Protein AF-D4V7J2-F1 (afdb_monomer_lite)

Radius of gyration: 10.86 Å; chains: 1; bounding box: 17×26×24 Å

pLDDT: mean 79.37, std 6.73, range [60.78, 89.69]

Structure (mmCIF, N/CA/C/O backbone):
data_AF-D4V7J2-F1
#
_entry.id   AF-D4V7J2-F1
#
loop_
_atom_site.group_PDB
_atom_site.id
_atom_site.type_symbol
_atom_site.label_atom_id
_atom_site.label_alt_id
_atom_site.label_comp_id
_atom_site.label_asym_id
_atom_site.label_entity_id
_atom_site.label_seq_id
_atom_site.pdbx_PDB_ins_code
_atom_site.Cartn_x
_atom_site.Cartn_y
_atom_site.Cartn_z
_atom_site.occupancy
_atom_site.B_iso_or_equiv
_atom_site.auth_seq_id
_atom_site.auth_comp_id
_atom_site.auth_asym_id
_atom_site.auth_atom_id
_atom_site.pdbx_PDB_model_num
ATOM 1 N N . MET A 1 1 ? -7.369 -8.506 -15.311 1.00 61.16 1 MET A N 1
ATOM 2 C CA . MET A 1 1 ? -7.883 -8.467 -13.920 1.00 61.16 1 MET A CA 1
ATOM 3 C C . MET A 1 1 ? -7.290 -7.253 -13.231 1.00 61.16 1 MET A C 1
ATOM 5 O O . MET A 1 1 ? -6.130 -6.955 -13.492 1.00 61.16 1 MET A O 1
ATOM 9 N N . LYS A 1 2 ? -8.060 -6.528 -12.413 1.00 67.50 2 LYS A N 1
ATOM 10 C CA . LYS A 1 2 ? -7.516 -5.371 -11.688 1.00 67.50 2 LYS A CA 1
ATOM 11 C C . LYS A 1 2 ? -6.556 -5.871 -10.593 1.00 67.50 2 LYS A C 1
ATOM 13 O O . LYS A 1 2 ? -6.937 -6.806 -9.887 1.00 67.50 2 LYS A O 1
ATOM 18 N N . PRO A 1 3 ? -5.362 -5.274 -10.417 1.00 66.06 3 PRO A N 1
ATOM 19 C CA . PRO A 1 3 ? -4.377 -5.719 -9.424 1.00 66.06 3 PRO A CA 1
ATOM 20 C C . PRO A 1 3 ? -4.956 -5.852 -8.009 1.00 66.06 3 PRO A C 1
ATOM 22 O O . PRO A 1 3 ? -4.722 -6.854 -7.344 1.00 66.06 3 PRO A O 1
ATOM 25 N N . GLY A 1 4 ? -5.823 -4.921 -7.594 1.00 66.88 4 GLY A N 1
ATOM 26 C CA . GLY A 1 4 ? -6.479 -4.966 -6.281 1.00 66.88 4 GLY A CA 1
ATOM 27 C C . GLY A 1 4 ? -7.404 -6.171 -6.049 1.00 66.88 4 GLY A C 1
ATOM 28 O O . GLY A 1 4 ? -7.603 -6.569 -4.908 1.00 66.88 4 G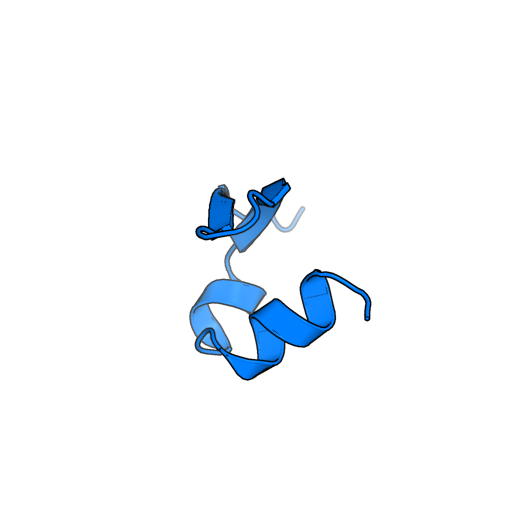LY A O 1
ATOM 29 N N . GLN A 1 5 ? -7.947 -6.789 -7.105 1.00 75.25 5 GLN A N 1
ATOM 30 C CA . GLN A 1 5 ? -8.763 -8.006 -6.973 1.00 75.25 5 GLN A CA 1
ATOM 31 C C . GLN A 1 5 ? -7.900 -9.257 -6.829 1.00 75.25 5 GLN A C 1
ATOM 33 O O . GLN A 1 5 ? -8.267 -10.162 -6.089 1.00 75.25 5 GLN A O 1
ATOM 38 N N . LEU A 1 6 ? -6.758 -9.301 -7.524 1.00 78.06 6 LEU A N 1
ATOM 39 C CA . LEU A 1 6 ? -5.789 -10.375 -7.342 1.00 78.06 6 LEU A CA 1
ATOM 40 C C . LEU A 1 6 ? -5.233 -10.313 -5.921 1.00 78.06 6 LEU A C 1
ATOM 42 O O . LEU A 1 6 ? -5.276 -11.311 -5.227 1.00 78.06 6 LEU A O 1
ATOM 46 N N . LEU A 1 7 ? -4.828 -9.131 -5.453 1.00 75.44 7 LEU A N 1
ATOM 47 C CA . LEU A 1 7 ? -4.302 -8.952 -4.099 1.00 75.44 7 LEU A CA 1
ATOM 48 C C . LEU A 1 7 ? -5.302 -9.378 -3.018 1.00 75.44 7 LEU A C 1
ATOM 50 O O . LEU A 1 7 ? -4.909 -10.101 -2.116 1.00 75.44 7 LEU A O 1
ATOM 54 N N . ARG A 1 8 ? -6.596 -9.061 -3.167 1.00 75.94 8 ARG A N 1
ATOM 55 C CA . ARG A 1 8 ? -7.667 -9.596 -2.297 1.00 75.94 8 ARG A CA 1
ATOM 56 C C . ARG A 1 8 ? -7.818 -11.111 -2.314 1.00 75.94 8 ARG A C 1
ATOM 58 O O . ARG A 1 8 ? -8.318 -11.670 -1.352 1.00 75.94 8 ARG A O 1
ATOM 65 N N . ALA A 1 9 ? -7.406 -11.776 -3.386 1.00 80.38 9 ALA A N 1
ATOM 66 C CA . ALA A 1 9 ? -7.479 -13.228 -3.483 1.00 80.38 9 ALA A CA 1
ATOM 67 C C . ALA A 1 9 ? -6.264 -13.945 -2.862 1.00 80.38 9 ALA A C 1
ATOM 69 O O . ALA A 1 9 ? -6.367 -15.128 -2.556 1.00 80.38 9 ALA A O 1
ATOM 70 N N . ILE A 1 10 ? -5.122 -13.260 -2.706 1.00 80.62 10 ILE A N 1
ATOM 71 C CA . ILE A 1 10 ? -3.859 -13.845 -2.205 1.00 80.62 10 ILE A CA 1
ATOM 72 C C . ILE A 1 10 ? -3.366 -13.259 -0.874 1.00 80.62 10 ILE A C 1
ATOM 74 O O . ILE A 1 10 ? -2.561 -13.909 -0.211 1.00 80.62 10 ILE A O 1
ATOM 78 N N . LEU A 1 11 ? -3.818 -12.070 -0.464 1.00 81.19 11 LEU A N 1
ATOM 79 C CA . LEU A 1 11 ? -3.464 -11.452 0.818 1.00 81.19 11 LEU A CA 1
ATOM 80 C C . LEU A 1 11 ? -4.614 -11.561 1.835 1.00 81.19 11 LEU A C 1
ATOM 82 O O . LEU A 1 11 ? -5.777 -11.479 1.445 1.00 81.19 11 LEU A O 1
ATOM 86 N N . PRO A 1 12 ? -4.302 -11.682 3.140 1.00 82.50 12 PRO A N 1
ATOM 87 C CA . PRO A 1 12 ? -5.286 -11.577 4.214 1.00 82.50 12 PRO A CA 1
ATOM 88 C C . PRO A 1 12 ? -6.009 -10.226 4.208 1.00 82.50 12 PRO A C 1
ATOM 90 O O . PRO A 1 12 ? -5.368 -9.182 4.064 1.00 82.50 12 PRO A O 1
ATOM 93 N N . ASP A 1 13 ? -7.315 -10.239 4.483 1.00 80.44 13 ASP A N 1
ATOM 94 C CA . ASP A 1 13 ? -8.156 -9.032 4.507 1.00 80.44 13 ASP A CA 1
ATOM 95 C C . ASP A 1 13 ? -7.612 -7.940 5.448 1.00 80.44 13 ASP A C 1
ATOM 97 O O . ASP A 1 13 ? -7.590 -6.765 5.093 1.00 80.44 13 ASP A O 1
ATOM 101 N N . VAL A 1 14 ? -7.039 -8.331 6.594 1.00 75.31 14 VAL A N 1
ATOM 102 C CA . VAL A 1 14 ? -6.445 -7.412 7.589 1.00 75.31 14 VAL A CA 1
ATOM 103 C C . VAL A 1 14 ? -5.319 -6.547 7.006 1.00 75.31 14 VAL A C 1
ATOM 105 O O . VAL A 1 14 ? -5.168 -5.387 7.385 1.00 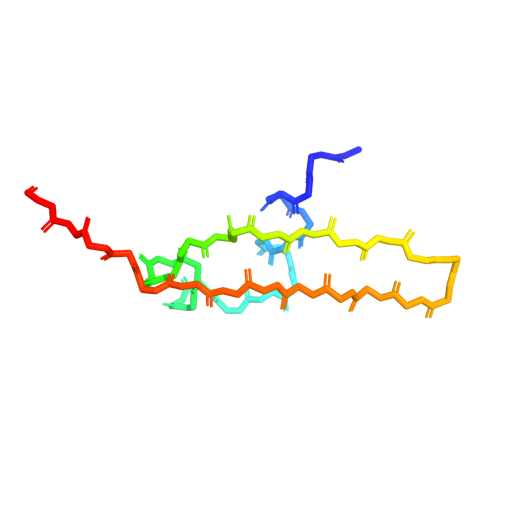75.31 14 VAL A O 1
ATOM 108 N N . LEU A 1 15 ? -4.517 -7.081 6.079 1.00 80.62 15 LEU A N 1
ATOM 109 C CA . LEU A 1 15 ? -3.454 -6.305 5.429 1.00 80.62 15 LEU A CA 1
ATOM 110 C C . LEU A 1 15 ? -4.018 -5.357 4.367 1.00 80.62 15 LEU A C 1
ATOM 112 O O . LEU A 1 15 ? -3.472 -4.283 4.148 1.00 80.62 15 LEU A O 1
ATOM 116 N N . ILE A 1 16 ? -5.120 -5.725 3.723 1.00 80.19 16 ILE A N 1
ATOM 117 C CA . ILE A 1 16 ? -5.749 -4.909 2.678 1.00 80.19 16 ILE A CA 1
ATOM 118 C C . ILE A 1 16 ? -6.535 -3.745 3.283 1.00 80.19 16 ILE A C 1
ATOM 120 O O . ILE A 1 16 ? -6.624 -2.678 2.675 1.00 80.19 16 ILE A O 1
ATOM 124 N N . ASP A 1 17 ? -7.088 -3.935 4.477 1.00 81.88 17 ASP A N 1
ATOM 125 C CA . ASP A 1 17 ? -7.853 -2.900 5.165 1.00 81.88 17 ASP A CA 1
ATOM 126 C C . ASP A 1 17 ? -6.951 -1.850 5.831 1.00 81.88 17 ASP A C 1
ATOM 128 O O . ASP A 1 17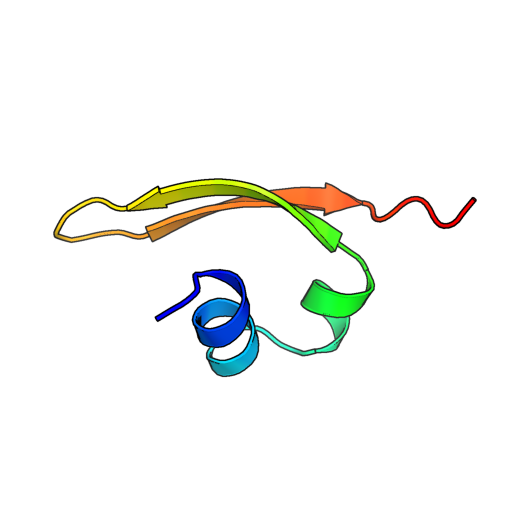 ? -7.303 -0.666 5.844 1.00 81.88 17 ASP A O 1
ATOM 132 N N . ASN A 1 18 ? -5.769 -2.258 6.309 1.00 85.38 18 ASN A N 1
ATOM 133 C CA . ASN A 1 18 ? -4.823 -1.384 7.009 1.00 85.38 18 ASN A CA 1
ATOM 134 C C . ASN A 1 18 ? -3.807 -0.684 6.091 1.00 85.38 18 ASN A C 1
ATOM 136 O O . ASN A 1 18 ? -3.223 0.323 6.494 1.00 85.38 18 ASN A O 1
ATOM 140 N N . PHE A 1 19 ? -3.586 -1.181 4.869 1.00 86.12 19 PHE A N 1
ATOM 141 C CA . PHE A 1 19 ? -2.557 -0.660 3.967 1.00 86.12 19 PHE A CA 1
ATOM 142 C C . PHE A 1 19 ? -3.111 -0.272 2.594 1.00 86.12 19 PHE A C 1
ATOM 144 O O . PHE A 1 19 ? -3.981 -0.928 2.024 1.00 86.12 19 PHE A O 1
ATOM 151 N N . ASN A 1 20 ? -2.552 0.794 2.029 1.00 84.00 20 ASN A N 1
ATOM 152 C CA . ASN A 1 20 ? -2.748 1.186 0.644 1.00 84.00 20 ASN A CA 1
ATOM 153 C C . ASN A 1 20 ? -1.596 0.662 -0.217 1.00 84.00 20 ASN A C 1
ATOM 155 O O . ASN A 1 20 ? -0.430 0.702 0.171 1.00 84.00 20 ASN A O 1
ATOM 159 N N . ILE A 1 21 ? -1.924 0.219 -1.427 1.00 82.31 21 ILE A N 1
ATOM 160 C CA . ILE A 1 21 ? -0.923 -0.156 -2.427 1.00 82.31 21 ILE A CA 1
ATOM 161 C C . ILE A 1 21 ? -0.403 1.125 -3.070 1.00 82.31 21 ILE A C 1
ATOM 163 O O . ILE A 1 21 ? -1.175 1.854 -3.694 1.00 82.31 21 ILE A O 1
ATOM 167 N N . VAL A 1 22 ? 0.895 1.384 -2.933 1.00 84.69 22 VAL A N 1
ATOM 168 C CA . VAL A 1 22 ? 1.533 2.596 -3.468 1.00 84.69 22 VAL A CA 1
ATOM 169 C C . VAL A 1 22 ? 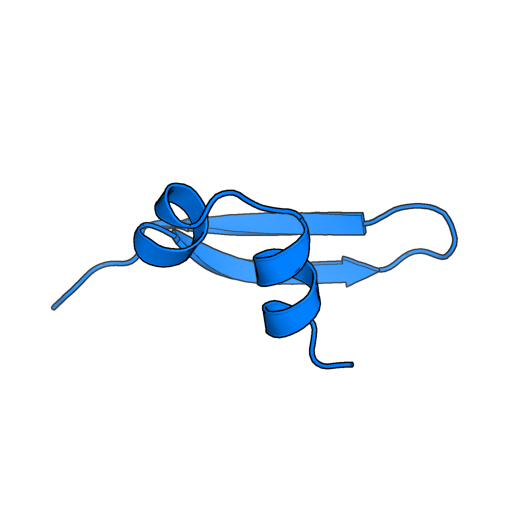2.126 2.345 -4.846 1.00 84.69 22 VAL A C 1
ATOM 171 O O . VAL A 1 22 ? 2.017 3.199 -5.718 1.00 84.69 22 VAL A O 1
ATOM 174 N N . ASN A 1 23 ? 2.715 1.167 -5.063 1.00 83.44 23 ASN A N 1
ATOM 175 C CA . ASN A 1 23 ? 3.275 0.767 -6.350 1.00 83.44 23 ASN A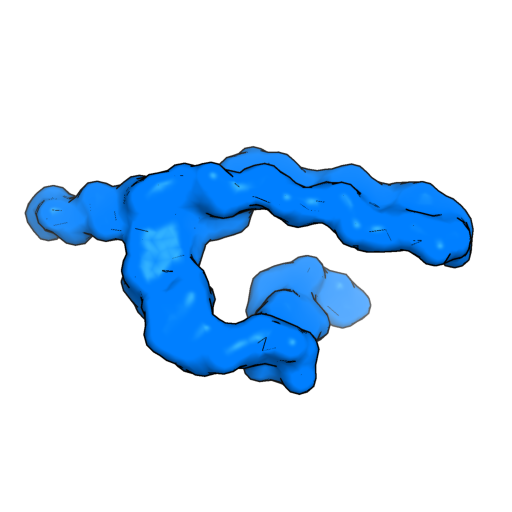 CA 1
ATOM 176 C C . ASN A 1 23 ? 3.139 -0.741 -6.563 1.00 83.44 23 ASN A C 1
ATOM 178 O O . ASN A 1 23 ? 3.193 -1.533 -5.619 1.00 83.44 23 ASN A O 1
ATOM 182 N N . PHE A 1 24 ? 2.981 -1.118 -7.828 1.00 80.31 24 PHE A N 1
ATOM 183 C CA . PHE A 1 24 ? 2.887 -2.498 -8.278 1.00 80.31 24 PHE A CA 1
ATOM 184 C C . PHE A 1 24 ? 3.689 -2.638 -9.564 1.00 80.31 24 PHE A C 1
ATOM 186 O O . PHE A 1 24 ? 3.335 -2.010 -10.565 1.00 80.31 24 PHE A O 1
ATOM 193 N N . ASP A 1 25 ? 4.728 -3.467 -9.532 1.00 82.69 25 ASP A N 1
ATOM 194 C CA . ASP A 1 25 ? 5.457 -3.848 -10.734 1.00 82.69 25 ASP A CA 1
ATOM 195 C C . ASP A 1 25 ? 5.316 -5.349 -10.976 1.00 82.69 25 ASP A C 1
ATOM 197 O O . ASP A 1 25 ? 5.388 -6.179 -10.062 1.00 82.69 25 ASP A O 1
ATOM 201 N N . LYS A 1 26 ? 5.051 -5.691 -12.235 1.00 79.06 26 LYS A N 1
ATOM 202 C CA . LYS A 1 26 ? 4.823 -7.069 -12.650 1.00 79.06 26 LYS A CA 1
ATOM 203 C C . LYS A 1 26 ? 5.872 -7.452 -13.674 1.00 79.06 26 LYS A C 1
ATOM 205 O O . LYS A 1 26 ? 5.788 -7.053 -14.834 1.00 79.06 26 LYS A O 1
ATOM 210 N N . SER A 1 27 ? 6.785 -8.317 -13.252 1.00 79.94 27 SER A N 1
ATOM 211 C CA . SER A 1 27 ? 7.668 -9.037 -14.163 1.00 79.94 27 SER A CA 1
ATOM 212 C C . SER A 1 27 ? 7.023 -10.358 -14.601 1.00 79.94 27 SER A C 1
ATOM 214 O O . SER A 1 27 ? 6.004 -10.788 -14.052 1.00 79.94 27 SER A O 1
ATOM 216 N N . ALA A 1 28 ? 7.593 -11.001 -15.622 1.00 78.62 28 ALA A N 1
ATOM 217 C CA . ALA A 1 28 ? 7.083 -12.272 -16.140 1.00 78.62 28 ALA A CA 1
ATOM 218 C C . ALA A 1 28 ? 7.088 -13.391 -15.078 1.00 78.62 28 ALA A C 1
ATOM 220 O O . ALA A 1 28 ? 6.192 -14.234 -15.085 1.00 78.62 28 ALA A O 1
ATOM 221 N N . ASP A 1 29 ? 8.028 -13.326 -14.127 1.00 82.50 29 ASP A N 1
ATOM 222 C CA . ASP A 1 29 ? 8.292 -14.398 -13.162 1.00 82.50 29 ASP A CA 1
ATOM 223 C C . ASP A 1 29 ? 8.016 -13.991 -11.704 1.00 82.50 29 ASP A C 1
ATOM 225 O O . ASP A 1 29 ? 8.054 -14.827 -10.799 1.00 82.50 29 ASP A O 1
ATOM 229 N N . ARG A 1 30 ? 7.756 -12.702 -11.447 1.00 77.12 30 ARG A N 1
ATOM 230 C CA . ARG A 1 30 ? 7.684 -12.141 -10.091 1.00 77.12 30 ARG A CA 1
ATOM 231 C C . ARG A 1 30 ? 6.734 -10.956 -9.969 1.00 77.12 30 ARG A C 1
ATOM 233 O O . ARG A 1 30 ? 6.587 -10.150 -10.888 1.00 77.12 30 ARG A O 1
ATOM 240 N N . PHE A 1 31 ? 6.145 -10.844 -8.783 1.00 78.62 31 PHE A N 1
ATOM 241 C CA . PHE A 1 31 ? 5.285 -9.741 -8.376 1.00 78.62 31 PHE A CA 1
ATOM 242 C C . PHE A 1 31 ? 5.942 -8.986 -7.226 1.00 78.62 31 PHE A C 1
ATOM 244 O O . PHE A 1 31 ? 6.130 -9.567 -6.156 1.00 78.62 31 PHE A O 1
ATOM 251 N N . ASP A 1 32 ? 6.232 -7.704 -7.438 1.00 84.69 32 ASP A N 1
ATOM 252 C CA . ASP A 1 32 ? 6.764 -6.812 -6.410 1.00 84.69 32 ASP A CA 1
ATOM 253 C C . ASP A 1 32 ? 5.702 -5.756 -6.065 1.00 84.69 32 ASP A C 1
ATOM 255 O O . ASP A 1 32 ? 5.149 -5.076 -6.937 1.00 84.69 32 ASP A O 1
ATOM 259 N N . ILE A 1 33 ? 5.352 -5.664 -4.779 1.00 82.50 33 ILE A N 1
ATOM 260 C CA . ILE A 1 33 ? 4.258 -4.821 -4.278 1.00 82.50 33 ILE A CA 1
ATOM 261 C C . ILE A 1 33 ? 4.773 -3.977 -3.116 1.00 82.50 33 ILE A C 1
ATOM 263 O O . ILE A 1 33 ? 5.331 -4.510 -2.157 1.00 82.50 33 ILE A O 1
ATOM 267 N N . TYR A 1 34 ? 4.520 -2.671 -3.180 1.00 86.00 34 TYR A N 1
ATOM 268 C CA . TYR A 1 34 ? 4.870 -1.721 -2.126 1.00 86.00 34 TYR A CA 1
ATOM 269 C C . TYR A 1 34 ? 3.606 -1.228 -1.420 1.00 86.00 34 TYR A C 1
ATOM 271 O O . TYR A 1 34 ? 2.656 -0.781 -2.073 1.00 86.00 34 TYR A O 1
ATOM 279 N N . LEU A 1 35 ? 3.608 -1.309 -0.088 1.00 86.50 35 LEU A N 1
ATOM 280 C CA . LEU A 1 35 ? 2.489 -0.947 0.781 1.00 86.50 35 LEU A CA 1
ATOM 281 C C . LEU A 1 35 ? 2.862 0.236 1.679 1.00 86.50 35 LEU A C 1
ATOM 283 O O . LEU A 1 35 ? 3.997 0.319 2.143 1.00 86.50 35 LEU A O 1
ATOM 287 N N . ASP A 1 36 ? 1.892 1.105 1.943 1.00 89.69 36 ASP A N 1
ATOM 288 C CA . ASP A 1 36 ? 1.988 2.193 2.922 1.00 89.69 36 ASP A CA 1
ATOM 289 C C . ASP A 1 36 ? 0.731 2.217 3.796 1.00 89.69 36 ASP A C 1
ATOM 291 O O . ASP A 1 36 ? -0.331 1.737 3.387 1.00 89.69 36 ASP A O 1
ATOM 295 N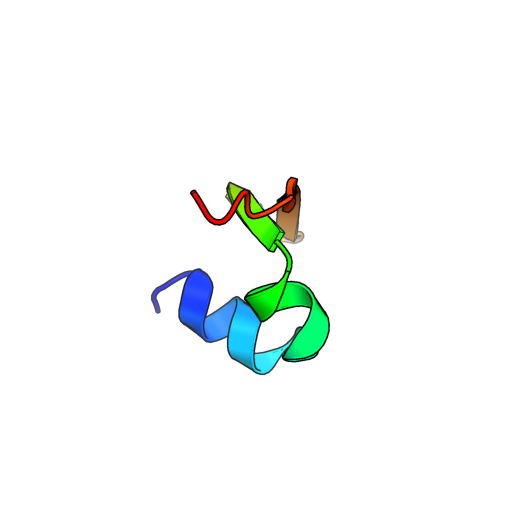 N . GLU A 1 37 ? 0.843 2.727 5.017 1.00 88.19 37 GLU A N 1
ATOM 296 C CA . GLU A 1 37 ? -0.267 2.731 5.965 1.00 88.19 37 GLU A CA 1
ATOM 297 C C . GLU A 1 37 ? -1.433 3.561 5.437 1.00 88.19 37 GLU A C 1
ATOM 299 O O . GLU A 1 37 ? -1.298 4.693 4.953 1.00 88.19 37 GLU A O 1
ATOM 304 N N . LYS A 1 38 ? -2.634 3.004 5.566 1.00 87.12 38 LYS A N 1
ATOM 305 C CA . LYS A 1 38 ? -3.841 3.733 5.231 1.00 87.12 38 LYS A CA 1
ATOM 306 C C . LYS A 1 38 ? -4.146 4.723 6.345 1.00 87.12 38 LYS A C 1
ATOM 308 O O . LYS A 1 38 ? -4.731 4.380 7.367 1.00 87.12 38 LYS A O 1
ATOM 313 N N . LYS A 1 39 ? -3.776 5.985 6.131 1.00 82.12 39 LYS A N 1
ATOM 314 C CA . LYS A 1 39 ? -4.226 7.078 6.996 1.00 82.12 39 LYS A CA 1
ATOM 315 C C . LYS A 1 39 ? -5.708 7.338 6.743 1.00 82.12 39 LYS A C 1
ATOM 317 O O . LYS A 1 39 ? -6.083 7.883 5.707 1.00 82.12 39 LYS A O 1
ATOM 322 N N . PHE A 1 40 ? -6.544 6.918 7.684 1.00 72.44 40 PHE A N 1
ATOM 323 C CA . PHE A 1 40 ? -7.937 7.339 7.750 1.00 72.44 40 PHE A CA 1
ATOM 324 C C . PHE A 1 40 ? -7.953 8.763 8.321 1.00 72.44 40 PHE A C 1
ATOM 326 O O . PHE A 1 40 ? -7.577 8.962 9.475 1.00 72.44 40 PHE A O 1
ATOM 333 N N . SER A 1 41 ? -8.273 9.747 7.476 1.00 60.78 41 SER A N 1
ATOM 334 C CA . SER A 1 41 ? -8.526 11.129 7.902 1.00 60.78 41 SER A CA 1
ATOM 335 C C . SER A 1 41 ? -9.960 11.302 8.378 1.00 60.78 41 SER A C 1
ATOM 337 O O . SER A 1 41 ? -10.833 10.538 7.910 1.00 60.78 41 SER A O 1
#

Secondary structure (DSSP, 8-state):
--HHHHHHHHS-HHHHHHEEEEEEEE-SS-EEEEEEE----

Organism: NCBI:txid702446

Foldseek 3Di:
DPPLVVCVVPPDPVQVVQWDWPDWDDDPVDTDTDIDGDDDD

Sequence (41 aa):
MKPGQLLRAILPDVLIDNFNIVNFDKSADRFDIYLDEKKFS